Protein AF-A0A7W7AIL6-F1 (afdb_monomer_lite)

Foldseek 3Di:
DPPVVVVVVVVVCVVVVVVVVVVVVVVCVVCVVVVVVVVVVCVVVCVVPVVCVVVVVVVVCCVVVVPDDPDPCCVVVVVVVVVVVVVVVVVVVVVVVVVVQVVCVVVVNHPVNVVVVVVVVVVVVVVVCVVVVVVVVVVVVVVVVD

pLDDT: mean 80.85, std 10.28, range [48.84, 95.19]

Radius of gyration: 22.78 Å; chains: 1; bounding box: 48×45×65 Å

Sequence (146 aa):
MTDSRYDHARDTVSHVYHDARDKAAETLAASKDSVQDAAHRAAHEIEANPLLVLAGGLALGVVIGALLPRSAKEKELLGPLGTRLSETARQAFAAAKDAGYQELDSAGLTKSAAKDRGKDLFDGVIRALSSAGTAAVQSARKVDAA

Structure (mmCIF, N/CA/C/O backbone):
data_AF-A0A7W7AIL6-F1
#
_entry.id   AF-A0A7W7AIL6-F1
#
loop_
_atom_site.group_PDB
_atom_site.id
_atom_site.type_symbol
_atom_site.label_atom_id
_atom_site.label_alt_id
_atom_site.label_comp_id
_atom_site.label_asym_id
_atom_site.label_entity_id
_atom_site.label_seq_id
_atom_site.pdbx_PDB_ins_code
_atom_site.Cartn_x
_atom_site.Cartn_y
_atom_site.Cartn_z
_atom_site.occupancy
_atom_site.B_iso_or_equiv
_atom_site.auth_seq_id
_atom_site.auth_comp_id
_atom_site.auth_asym_id
_atom_site.auth_atom_id
_atom_site.pdbx_PDB_model_num
ATOM 1 N N . MET A 1 1 ? -19.854 12.499 42.464 1.00 52.50 1 MET A N 1
ATOM 2 C CA . MET A 1 1 ? -19.813 11.017 42.495 1.00 52.50 1 MET A CA 1
ATOM 3 C C . MET A 1 1 ? -19.515 10.505 41.082 1.00 52.50 1 MET A C 1
ATOM 5 O O . MET A 1 1 ? -20.330 9.824 40.478 1.00 52.50 1 MET A O 1
ATOM 9 N N . THR A 1 2 ? -18.367 10.910 40.530 1.00 55.59 2 THR A N 1
ATOM 10 C CA . THR A 1 2 ? -18.002 10.753 39.102 1.00 55.59 2 THR A CA 1
ATOM 11 C C . THR A 1 2 ? -16.554 10.286 38.893 1.00 55.59 2 THR A C 1
ATOM 13 O O . THR A 1 2 ? -16.251 9.789 37.815 1.00 55.59 2 THR A O 1
ATOM 16 N N . ASP A 1 3 ? -15.700 10.343 39.921 1.00 59.84 3 ASP A N 1
ATOM 17 C CA . ASP A 1 3 ? -14.286 9.924 39.877 1.00 59.84 3 ASP A CA 1
ATOM 18 C C . ASP A 1 3 ? -14.088 8.424 39.604 1.00 59.84 3 ASP A C 1
ATOM 20 O O . ASP A 1 3 ? -13.382 8.031 38.681 1.00 59.84 3 ASP A O 1
ATOM 24 N N . SER A 1 4 ? -14.802 7.561 40.328 1.00 62.66 4 SER A N 1
ATOM 25 C CA . SER A 1 4 ? -14.524 6.114 40.341 1.00 62.66 4 SER A CA 1
ATOM 26 C C . SER A 1 4 ? -14.780 5.389 39.004 1.00 62.66 4 SER A C 1
ATOM 28 O O . SER A 1 4 ? -14.249 4.305 38.770 1.00 62.66 4 SER A O 1
ATOM 30 N N . ARG A 1 5 ? -15.562 5.977 38.085 1.00 60.81 5 ARG A N 1
ATOM 31 C CA . ARG A 1 5 ? -15.826 5.375 36.761 1.00 60.81 5 ARG A CA 1
ATOM 32 C C . ARG A 1 5 ? -14.738 5.674 35.725 1.00 60.81 5 ARG A C 1
ATOM 34 O O . ARG A 1 5 ? -14.621 4.924 34.760 1.00 60.81 5 ARG A O 1
ATOM 41 N N . TYR A 1 6 ? -13.961 6.741 35.911 1.00 61.28 6 TYR A N 1
ATOM 42 C CA . TYR A 1 6 ? -12.861 7.098 35.012 1.00 61.28 6 TYR A CA 1
ATOM 43 C C . TYR A 1 6 ? -11.586 6.306 35.316 1.00 61.28 6 TYR A C 1
ATOM 45 O O . TYR A 1 6 ? -10.883 5.920 34.379 1.00 61.28 6 TYR A O 1
ATOM 53 N N . ASP A 1 7 ? -11.339 6.001 36.590 1.00 68.44 7 ASP A N 1
ATOM 54 C CA . ASP A 1 7 ? -10.171 5.219 37.007 1.00 68.44 7 ASP A CA 1
ATOM 55 C C . ASP A 1 7 ? -10.257 3.766 36.520 1.00 68.44 7 ASP A C 1
ATOM 57 O O . ASP A 1 7 ? -9.346 3.283 35.849 1.00 68.44 7 ASP A O 1
ATOM 61 N N . HIS A 1 8 ? -11.413 3.112 36.676 1.00 67.94 8 HIS A N 1
ATOM 62 C CA . HIS A 1 8 ? -11.601 1.738 36.189 1.00 67.94 8 HIS A CA 1
ATOM 63 C C . HIS A 1 8 ? -11.491 1.589 34.662 1.00 67.94 8 HIS A C 1
ATOM 65 O O . HIS A 1 8 ? -11.058 0.544 34.164 1.00 67.94 8 HIS A O 1
ATOM 71 N N . ALA A 1 9 ? -11.871 2.620 33.902 1.00 70.19 9 ALA A N 1
ATOM 72 C CA . ALA A 1 9 ? -11.754 2.606 32.446 1.00 70.19 9 ALA A CA 1
ATOM 73 C C . ALA A 1 9 ? -10.289 2.691 31.994 1.00 70.19 9 ALA A C 1
ATOM 75 O O . ALA A 1 9 ? -9.901 2.026 31.033 1.00 70.19 9 ALA A O 1
ATOM 76 N N . ARG A 1 10 ? -9.468 3.482 32.692 1.00 72.62 10 ARG A N 1
ATOM 77 C CA . ARG A 1 10 ? -8.036 3.601 32.399 1.00 72.62 10 ARG A CA 1
ATOM 78 C C . ARG A 1 10 ? -7.263 2.356 32.799 1.00 72.62 10 ARG A C 1
ATOM 80 O O . ARG A 1 10 ? -6.441 1.910 32.004 1.00 72.62 10 ARG A O 1
ATOM 87 N N . ASP A 1 11 ? -7.580 1.760 33.945 1.00 74.88 11 ASP A N 1
ATOM 88 C CA . ASP A 1 11 ? -6.935 0.517 34.374 1.00 74.88 11 ASP A CA 1
ATOM 89 C C . ASP A 1 11 ? -7.235 -0.632 33.410 1.00 74.88 11 ASP A C 1
ATOM 91 O O . ASP A 1 11 ? -6.320 -1.318 32.961 1.00 74.88 11 ASP A O 1
ATOM 95 N N . THR A 1 12 ? -8.490 -0.786 32.978 1.00 76.44 12 THR A N 1
ATOM 96 C CA . THR A 1 12 ? -8.858 -1.849 32.026 1.00 76.44 12 THR A CA 1
ATOM 97 C C . THR A 1 12 ? -8.146 -1.677 30.680 1.00 76.44 12 THR A C 1
ATOM 99 O O . THR A 1 12 ? -7.617 -2.638 30.127 1.00 76.44 12 THR A O 1
ATOM 102 N N . VAL A 1 13 ? -8.085 -0.447 30.155 1.00 76.38 13 VAL A N 1
ATOM 103 C CA . VAL A 1 13 ? -7.368 -0.154 28.902 1.00 76.38 13 VAL A CA 1
ATOM 104 C C . VAL A 1 13 ? -5.867 -0.388 29.060 1.00 76.38 13 VAL A C 1
ATOM 106 O O . VAL A 1 13 ? -5.249 -0.946 28.159 1.00 76.38 13 VAL A O 1
ATOM 109 N N . SER A 1 14 ? -5.288 -0.008 30.198 1.00 76.81 14 SER A N 1
ATOM 110 C CA . SER A 1 14 ? -3.865 -0.201 30.474 1.00 76.81 14 SER A CA 1
ATOM 111 C C . SER A 1 14 ? -3.498 -1.682 30.541 1.00 76.81 14 SER A C 1
ATOM 113 O O . SER A 1 14 ? -2.506 -2.082 29.938 1.00 76.81 14 SER A O 1
ATOM 115 N N . HIS A 1 15 ? -4.314 -2.509 31.199 1.00 76.12 15 HIS A N 1
ATOM 116 C CA . HIS A 1 15 ? -4.072 -3.947 31.312 1.00 76.12 15 HIS A CA 1
ATOM 117 C C . HIS A 1 15 ? -4.174 -4.667 29.963 1.00 76.12 15 HIS A C 1
ATOM 119 O O . HIS A 1 15 ? -3.254 -5.385 29.585 1.00 76.12 15 HIS A O 1
ATOM 125 N N . VAL A 1 16 ? -5.231 -4.414 29.180 1.00 78.31 16 VAL A N 1
ATOM 126 C CA . VAL A 1 16 ? -5.372 -5.030 27.846 1.00 78.31 16 VAL A CA 1
ATOM 127 C C . VAL A 1 16 ? -4.274 -4.561 26.886 1.00 78.31 16 VAL A C 1
ATOM 129 O O . VAL A 1 16 ? -3.803 -5.337 26.056 1.00 78.31 16 VAL A O 1
ATOM 132 N N . TYR A 1 17 ? -3.842 -3.303 26.995 1.00 76.75 17 TYR A N 1
ATOM 133 C CA . TYR A 1 17 ? -2.772 -2.767 26.159 1.00 76.75 17 TYR A CA 1
ATOM 134 C C . TYR A 1 17 ? -1.400 -3.345 26.521 1.00 76.75 17 TYR A C 1
ATOM 136 O O . TYR A 1 17 ? -0.632 -3.669 25.617 1.00 76.75 17 TYR A O 1
ATOM 144 N N . HIS A 1 18 ? -1.095 -3.500 2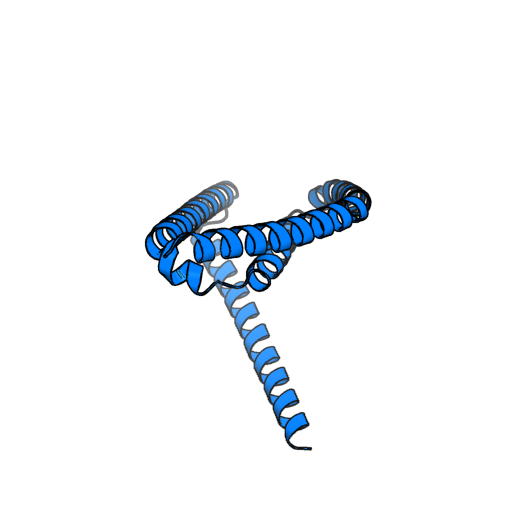7.813 1.00 82.12 18 HIS A N 1
ATOM 145 C CA . HIS A 1 18 ? 0.147 -4.130 28.261 1.00 82.12 18 HIS A CA 1
ATOM 146 C C . HIS A 1 18 ? 0.202 -5.604 27.857 1.00 82.12 18 HIS A C 1
ATOM 148 O O . HIS A 1 18 ? 1.157 -5.989 27.193 1.00 82.12 18 HIS A O 1
ATOM 154 N N . ASP A 1 19 ? -0.857 -6.382 28.097 1.00 84.75 19 ASP A N 1
ATOM 155 C CA . ASP A 1 19 ? -0.903 -7.798 27.705 1.00 84.75 19 ASP A CA 1
ATOM 156 C C . ASP A 1 19 ? -0.769 -7.982 26.183 1.00 84.75 19 ASP A C 1
ATOM 158 O O . ASP A 1 19 ? -0.057 -8.868 25.703 1.00 84.75 19 ASP A O 1
ATOM 162 N N . ALA A 1 20 ? -1.423 -7.122 25.393 1.00 79.75 20 ALA A N 1
ATOM 163 C CA . ALA A 1 20 ? -1.297 -7.142 23.939 1.00 79.75 20 ALA A CA 1
ATOM 164 C C . ALA A 1 20 ? 0.117 -6.763 23.478 1.00 79.75 20 ALA A C 1
ATOM 166 O O . ALA A 1 20 ? 0.639 -7.367 22.539 1.00 79.75 20 ALA A O 1
ATOM 167 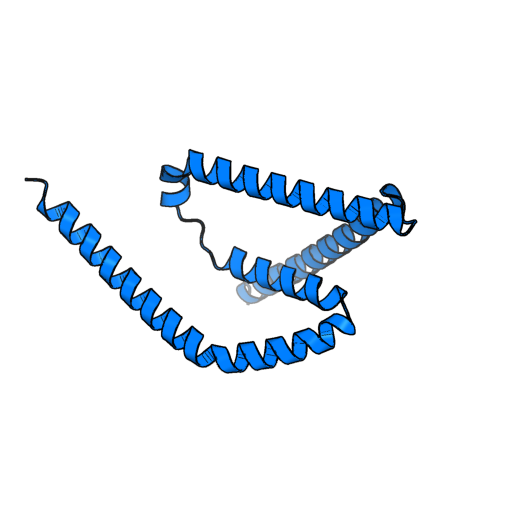N N . ARG A 1 21 ? 0.744 -5.777 24.127 1.00 85.50 21 ARG A N 1
ATOM 168 C CA . ARG A 1 21 ? 2.102 -5.331 23.805 1.00 85.50 21 ARG A CA 1
ATOM 169 C C . ARG A 1 21 ? 3.137 -6.385 24.169 1.00 85.50 21 ARG A C 1
ATOM 171 O O . ARG A 1 21 ? 4.030 -6.624 23.365 1.00 85.50 21 ARG A O 1
ATOM 178 N N . ASP A 1 22 ? 3.009 -7.015 25.327 1.00 86.75 22 ASP A N 1
ATOM 179 C CA . ASP A 1 22 ? 3.949 -8.026 25.803 1.00 86.75 22 ASP A CA 1
ATOM 180 C C . ASP A 1 22 ? 3.873 -9.276 24.923 1.00 86.75 22 ASP A C 1
ATOM 182 O O . ASP A 1 22 ? 4.897 -9.751 24.434 1.00 86.75 22 ASP A O 1
ATOM 186 N N . LYS A 1 23 ? 2.658 -9.713 24.568 1.00 83.56 23 LYS A N 1
ATOM 187 C CA . LYS A 1 23 ? 2.450 -10.814 23.618 1.00 83.56 23 LYS A CA 1
ATOM 188 C C . LYS A 1 23 ? 2.943 -10.476 22.208 1.00 83.56 23 LYS A C 1
ATOM 190 O O . LYS A 1 23 ? 3.508 -11.328 21.517 1.00 83.56 23 LYS A O 1
ATOM 195 N N . ALA A 1 24 ? 2.760 -9.231 21.769 1.00 84.25 24 ALA A N 1
ATOM 196 C CA . ALA A 1 24 ? 3.310 -8.759 20.503 1.00 84.25 24 ALA A CA 1
ATOM 197 C C . ALA A 1 24 ? 4.842 -8.727 20.535 1.00 84.25 24 ALA A C 1
ATOM 199 O O . ALA A 1 24 ? 5.459 -9.164 19.571 1.00 84.25 24 ALA A O 1
ATOM 200 N N . ALA A 1 25 ? 5.454 -8.261 21.627 1.00 84.50 25 ALA A N 1
ATOM 201 C CA . ALA A 1 25 ? 6.902 -8.187 21.801 1.00 84.50 25 ALA A CA 1
ATOM 202 C C . ALA A 1 25 ? 7.546 -9.578 21.852 1.00 84.50 25 ALA A C 1
ATOM 204 O O . ALA A 1 25 ? 8.579 -9.787 21.223 1.00 84.50 25 ALA A O 1
ATOM 205 N N . GLU A 1 26 ? 6.910 -10.535 22.527 1.00 85.25 26 GLU A N 1
ATOM 206 C CA . GLU A 1 26 ? 7.327 -11.938 22.559 1.00 85.25 26 GLU A CA 1
ATOM 207 C C . GLU A 1 26 ? 7.268 -12.571 21.161 1.00 85.25 26 GLU A C 1
ATOM 209 O O . GLU A 1 26 ? 8.245 -13.156 20.692 1.00 85.25 26 GLU A O 1
ATOM 214 N N . THR A 1 27 ? 6.159 -12.371 20.440 1.00 83.94 27 THR A N 1
ATOM 215 C CA . THR A 1 27 ? 5.993 -12.883 19.069 1.00 83.94 27 THR A CA 1
ATOM 216 C C . THR A 1 27 ? 6.978 -12.222 18.101 1.00 83.94 27 THR A C 1
ATOM 218 O O . THR A 1 27 ? 7.544 -12.887 17.232 1.00 83.94 27 THR A O 1
ATOM 221 N N . LEU A 1 28 ? 7.228 -10.919 18.262 1.00 84.62 28 LEU A N 1
ATOM 222 C CA . LEU A 1 28 ? 8.233 -10.175 17.502 1.00 84.62 28 LEU A CA 1
ATOM 223 C C . LEU A 1 28 ? 9.641 -10.684 17.785 1.00 84.62 28 LEU A C 1
ATOM 225 O O . LEU A 1 28 ? 10.405 -10.848 16.842 1.00 84.62 28 LEU A O 1
ATOM 229 N N . ALA A 1 29 ? 9.983 -10.947 19.047 1.00 83.88 29 ALA A N 1
ATOM 230 C CA . ALA A 1 29 ? 11.286 -11.479 19.427 1.00 83.88 29 ALA A CA 1
ATOM 231 C C . ALA A 1 29 ? 11.509 -12.874 18.829 1.00 83.88 29 ALA A C 1
ATOM 233 O O . ALA A 1 29 ? 12.545 -13.100 18.212 1.00 83.88 29 ALA A O 1
ATOM 234 N N . ALA A 1 30 ? 10.510 -13.759 18.912 1.00 82.25 30 ALA A N 1
ATOM 235 C CA . ALA A 1 30 ? 10.553 -15.086 18.296 1.00 82.25 30 ALA A CA 1
ATOM 236 C C . ALA A 1 30 ? 10.620 -15.032 16.757 1.00 82.25 30 ALA A C 1
ATOM 238 O O . ALA A 1 30 ? 11.222 -15.894 16.124 1.00 82.25 30 ALA A O 1
ATOM 239 N N . SER A 1 31 ? 10.031 -14.000 16.146 1.00 85.88 31 SER A N 1
ATOM 240 C CA . SER A 1 31 ? 10.041 -13.814 14.691 1.00 85.88 31 SER A CA 1
ATOM 241 C C . SER A 1 31 ? 11.270 -13.059 14.187 1.00 85.88 31 SER A C 1
ATOM 243 O O . SER A 1 31 ? 11.526 -13.067 12.987 1.00 85.88 31 SER A O 1
ATOM 245 N N . LYS A 1 32 ? 12.032 -12.392 15.061 1.00 88.12 32 LYS A N 1
ATOM 246 C CA . LYS A 1 32 ? 13.104 -11.468 14.669 1.00 88.12 32 LYS A CA 1
ATOM 247 C C . LYS A 1 32 ? 14.207 -12.160 13.875 1.00 88.12 32 LYS A C 1
ATOM 249 O O . LYS A 1 32 ? 14.636 -11.611 12.865 1.00 88.12 32 LYS A O 1
ATOM 254 N N . ASP A 1 33 ? 14.599 -13.361 14.287 1.00 87.69 33 ASP A N 1
ATOM 255 C CA . ASP A 1 33 ? 15.618 -14.154 13.589 1.00 87.69 33 ASP A CA 1
ATOM 256 C C . ASP A 1 33 ? 15.117 -14.592 12.207 1.00 87.69 33 ASP A C 1
ATOM 258 O O . ASP A 1 33 ? 15.809 -14.438 11.205 1.00 87.69 33 ASP A O 1
ATOM 262 N N . SER A 1 34 ? 13.853 -15.021 12.117 1.00 84.81 34 SER A N 1
ATOM 263 C CA . SER A 1 34 ? 13.221 -15.371 10.836 1.00 84.81 34 SER A CA 1
ATOM 264 C C . SER A 1 34 ? 13.062 -14.161 9.912 1.00 84.81 34 SER A C 1
ATOM 266 O O . SER A 1 34 ? 13.224 -14.273 8.700 1.00 84.81 34 SER A O 1
ATOM 268 N N . VAL A 1 35 ? 12.763 -12.989 10.476 1.00 87.50 35 VAL A N 1
ATOM 269 C CA . VAL A 1 35 ? 12.671 -11.723 9.741 1.00 87.50 35 VAL A CA 1
ATOM 270 C C . VAL A 1 35 ? 14.050 -11.264 9.280 1.00 87.50 35 VAL A C 1
ATOM 272 O O . VAL A 1 35 ? 14.153 -10.761 8.167 1.00 87.50 35 VAL A O 1
ATOM 275 N N . GLN A 1 36 ? 15.108 -11.450 10.075 1.00 88.62 36 GLN A N 1
ATOM 276 C CA . GLN A 1 36 ? 16.477 -11.146 9.653 1.00 88.62 36 GLN A CA 1
ATOM 277 C C . GLN A 1 36 ? 16.920 -12.048 8.505 1.00 88.62 36 GLN A C 1
ATOM 279 O O . GLN A 1 36 ? 17.386 -11.538 7.489 1.00 88.62 36 GLN A O 1
ATOM 284 N N . ASP A 1 37 ? 16.703 -13.357 8.609 1.00 88.56 37 ASP A N 1
ATOM 285 C CA . ASP A 1 37 ? 17.022 -14.294 7.531 1.00 88.56 37 ASP A CA 1
ATOM 286 C C . ASP A 1 37 ? 16.228 -13.989 6.257 1.00 88.56 37 ASP A C 1
ATOM 288 O O . ASP A 1 37 ? 16.785 -13.962 5.156 1.00 88.56 37 ASP A O 1
ATOM 292 N N . ALA A 1 38 ? 14.930 -13.706 6.394 1.00 84.94 38 ALA A N 1
ATOM 293 C CA . ALA A 1 38 ? 14.091 -13.295 5.276 1.00 84.94 38 ALA A CA 1
ATOM 294 C C . ALA A 1 38 ? 14.547 -11.956 4.686 1.00 84.94 38 ALA A C 1
ATOM 296 O O . ALA A 1 38 ? 14.547 -11.813 3.470 1.00 84.94 38 ALA A O 1
ATOM 297 N N . ALA A 1 39 ? 14.977 -10.998 5.508 1.00 86.62 39 ALA A N 1
ATOM 298 C CA . ALA A 1 39 ? 15.493 -9.713 5.049 1.00 86.62 39 ALA A CA 1
ATOM 299 C C . ALA A 1 39 ? 16.828 -9.863 4.311 1.00 86.62 39 ALA A C 1
ATOM 301 O O . ALA A 1 39 ? 17.022 -9.218 3.285 1.00 86.62 39 ALA A O 1
ATOM 302 N N . HIS A 1 40 ? 17.724 -10.736 4.779 1.00 88.50 40 HIS A N 1
ATOM 303 C CA . HIS A 1 40 ? 18.982 -11.033 4.093 1.00 88.50 40 HIS A CA 1
ATOM 304 C C . HIS A 1 40 ? 18.747 -11.705 2.738 1.00 88.50 40 HIS A C 1
ATOM 306 O O . HIS A 1 40 ? 19.367 -11.324 1.746 1.00 88.50 40 HIS A O 1
ATOM 312 N N . ARG A 1 41 ? 17.816 -12.663 2.671 1.00 84.81 41 ARG A N 1
ATOM 313 C CA . ARG A 1 41 ? 17.425 -13.309 1.409 1.00 84.81 41 ARG A CA 1
ATOM 314 C C . ARG A 1 41 ? 16.716 -12.339 0.477 1.00 84.81 41 ARG A C 1
ATOM 316 O O . ARG A 1 41 ? 17.059 -12.269 -0.695 1.00 84.81 41 ARG A O 1
ATOM 323 N N . ALA A 1 42 ? 15.792 -11.544 1.011 1.00 82.69 42 ALA A N 1
ATOM 324 C CA . ALA A 1 42 ? 15.118 -10.501 0.262 1.00 82.69 42 ALA A CA 1
ATOM 325 C C . ALA A 1 42 ? 16.139 -9.517 -0.307 1.00 82.69 42 ALA A C 1
ATOM 327 O O . ALA A 1 42 ? 16.109 -9.286 -1.498 1.00 82.69 42 ALA A O 1
ATOM 328 N N . ALA A 1 43 ? 17.101 -9.010 0.467 1.00 83.25 43 ALA A N 1
ATOM 329 C CA . ALA A 1 43 ? 18.121 -8.097 -0.055 1.00 83.25 43 ALA A CA 1
ATOM 330 C C . ALA A 1 43 ? 18.827 -8.652 -1.307 1.00 83.25 43 ALA A C 1
ATOM 332 O O . ALA A 1 43 ? 19.022 -7.917 -2.270 1.00 83.25 43 ALA A O 1
ATOM 333 N N . HIS A 1 44 ? 19.118 -9.955 -1.330 1.00 80.44 44 HIS A N 1
ATOM 334 C CA . HIS A 1 44 ? 19.724 -10.617 -2.484 1.00 80.44 44 HIS A CA 1
ATOM 335 C C . HIS A 1 44 ? 18.740 -10.845 -3.648 1.00 80.44 44 HIS A C 1
ATOM 337 O O . HIS A 1 44 ? 19.098 -10.697 -4.813 1.00 80.44 44 HIS A O 1
ATOM 343 N N . GLU A 1 45 ? 17.479 -11.172 -3.358 1.00 75.75 45 GLU A N 1
ATOM 344 C CA . GLU A 1 45 ? 16.445 -11.392 -4.379 1.00 75.75 45 GLU A CA 1
ATOM 345 C C . GLU A 1 45 ? 15.856 -10.097 -4.957 1.00 75.75 45 GLU A C 1
ATOM 347 O O . GLU A 1 45 ? 15.396 -10.082 -6.097 1.00 75.75 45 GLU A O 1
ATOM 352 N N . ILE A 1 46 ? 15.892 -8.996 -4.210 1.00 80.50 46 ILE A N 1
ATOM 353 C CA . ILE A 1 46 ? 15.434 -7.673 -4.647 1.00 80.50 46 ILE A CA 1
ATOM 354 C C . ILE A 1 46 ? 16.300 -7.164 -5.799 1.00 80.50 46 ILE A C 1
ATOM 356 O O . ILE A 1 46 ? 15.769 -6.591 -6.750 1.00 80.50 46 ILE A O 1
ATOM 360 N N . GLU A 1 47 ? 17.610 -7.417 -5.739 1.00 79.31 47 GLU A N 1
ATOM 361 C CA . GLU A 1 47 ? 18.538 -7.118 -6.834 1.00 79.31 47 GLU A CA 1
ATOM 362 C C . GLU A 1 47 ? 18.207 -7.933 -8.093 1.00 79.31 47 GLU A C 1
ATOM 364 O O . GLU A 1 47 ? 18.331 -7.430 -9.209 1.00 79.31 47 GLU A O 1
ATOM 369 N N . ALA A 1 48 ? 17.731 -9.170 -7.924 1.00 84.19 48 ALA A N 1
ATOM 370 C CA . ALA A 1 48 ? 17.374 -10.055 -9.028 1.00 84.19 48 ALA A CA 1
ATOM 371 C C . ALA A 1 48 ? 15.980 -9.766 -9.618 1.00 84.19 48 ALA A C 1
ATOM 373 O O . ALA A 1 48 ? 15.766 -9.960 -10.816 1.00 84.19 48 ALA A O 1
ATOM 374 N N . ASN A 1 49 ? 15.018 -9.325 -8.799 1.00 83.75 49 ASN A N 1
ATOM 375 C CA . ASN A 1 49 ? 13.648 -9.063 -9.230 1.00 83.75 49 ASN A CA 1
ATOM 376 C C . ASN A 1 49 ? 13.002 -7.890 -8.461 1.00 83.75 49 ASN A C 1
ATOM 378 O O . ASN A 1 49 ? 12.287 -8.101 -7.476 1.00 83.75 49 ASN A O 1
ATOM 382 N N . PRO A 1 50 ? 13.148 -6.643 -8.943 1.00 79.06 50 PRO A N 1
ATOM 383 C CA . PRO A 1 50 ? 12.573 -5.471 -8.280 1.00 79.06 50 PRO A CA 1
ATOM 384 C C . PRO A 1 50 ? 11.034 -5.482 -8.242 1.00 79.06 50 PRO A C 1
ATOM 386 O O . PRO A 1 50 ? 10.429 -4.853 -7.371 1.00 79.06 50 PRO A O 1
ATOM 389 N N . LEU A 1 51 ? 10.371 -6.232 -9.134 1.00 86.94 51 LEU A N 1
ATOM 390 C CA . LEU A 1 51 ? 8.911 -6.383 -9.107 1.00 86.94 51 LEU A CA 1
ATOM 391 C C . LEU A 1 51 ? 8.437 -7.177 -7.882 1.00 86.94 51 LEU A C 1
ATOM 393 O O . LEU A 1 51 ? 7.309 -6.979 -7.427 1.00 86.94 51 LEU A O 1
ATOM 397 N N . LEU A 1 52 ? 9.297 -8.029 -7.315 1.00 85.06 52 LEU A N 1
ATOM 398 C CA . LEU A 1 52 ? 8.986 -8.811 -6.122 1.00 85.06 52 LEU A CA 1
ATOM 399 C C . LEU A 1 52 ? 8.790 -7.913 -4.892 1.00 85.06 52 LEU A C 1
ATOM 401 O O . LEU A 1 52 ? 7.878 -8.162 -4.106 1.00 85.06 52 LEU A O 1
ATOM 405 N N . VAL A 1 53 ? 9.562 -6.825 -4.762 1.00 87.88 53 VAL A N 1
ATOM 406 C CA . VAL A 1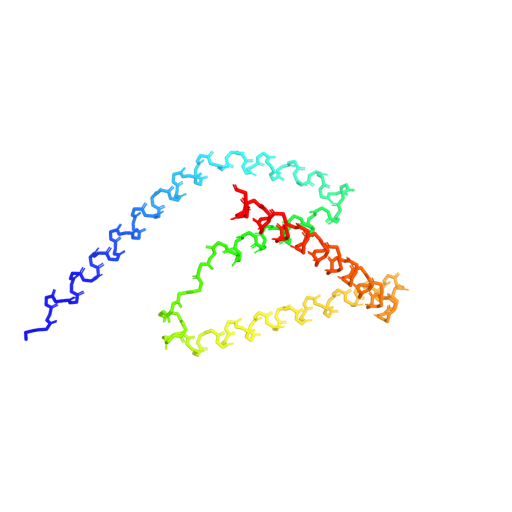 53 ? 9.373 -5.827 -3.688 1.00 87.88 53 VAL A CA 1
ATOM 407 C C . VAL A 1 53 ? 8.010 -5.173 -3.787 1.00 87.88 53 VAL A C 1
ATOM 409 O O . VAL A 1 53 ? 7.308 -5.056 -2.786 1.00 87.88 53 VAL A O 1
ATOM 412 N N . LEU A 1 54 ? 7.629 -4.744 -4.991 1.00 87.00 54 LEU A N 1
ATOM 413 C CA . LEU A 1 54 ? 6.344 -4.087 -5.214 1.00 87.00 54 LEU A CA 1
ATOM 414 C C . LEU A 1 54 ? 5.185 -5.031 -4.893 1.00 87.00 54 LEU A C 1
ATOM 416 O O . LEU A 1 54 ? 4.278 -4.657 -4.149 1.00 87.00 54 LEU A O 1
ATOM 420 N N . ALA A 1 55 ? 5.230 -6.261 -5.408 1.00 87.88 55 ALA A N 1
ATOM 421 C CA . ALA A 1 55 ? 4.210 -7.267 -5.137 1.00 87.88 55 ALA A CA 1
ATOM 422 C C . ALA A 1 55 ? 4.145 -7.628 -3.643 1.00 87.88 55 ALA A C 1
ATOM 424 O O . ALA A 1 55 ? 3.058 -7.657 -3.065 1.00 87.88 55 ALA A O 1
ATOM 425 N N . GLY A 1 56 ? 5.299 -7.839 -3.003 1.00 89.75 56 GLY A N 1
ATOM 426 C CA . GLY A 1 56 ? 5.401 -8.155 -1.579 1.00 89.75 56 GLY A CA 1
ATOM 427 C C . GLY A 1 56 ? 4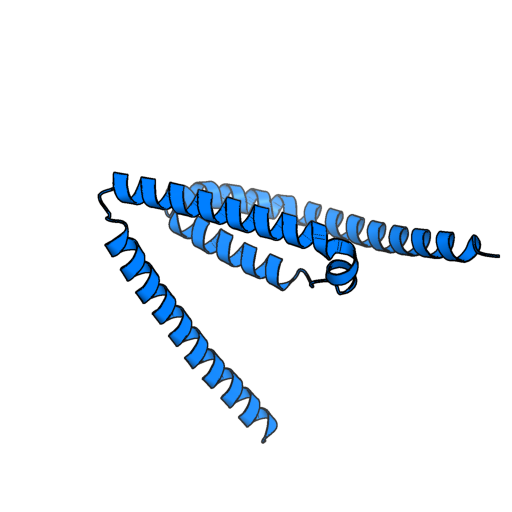.899 -7.020 -0.688 1.00 89.75 56 GLY A C 1
ATOM 428 O O . GLY A 1 56 ? 4.116 -7.258 0.230 1.00 89.75 56 GLY A O 1
ATOM 429 N N . GLY A 1 57 ? 5.269 -5.777 -1.000 1.00 88.44 57 GLY A N 1
ATOM 430 C CA . GLY A 1 57 ? 4.813 -4.586 -0.285 1.00 88.44 57 GLY A CA 1
ATOM 431 C C . GLY A 1 57 ? 3.306 -4.363 -0.410 1.00 88.44 57 GLY A C 1
ATOM 432 O O . GLY A 1 57 ? 2.645 -4.072 0.586 1.00 88.44 57 GLY A O 1
ATOM 433 N N . LEU A 1 58 ? 2.737 -4.560 -1.604 1.00 89.94 58 LEU A N 1
ATOM 434 C CA . LEU A 1 58 ? 1.290 -4.474 -1.818 1.00 89.94 58 LEU A CA 1
ATOM 435 C C . LEU A 1 58 ? 0.538 -5.577 -1.072 1.00 89.94 58 LEU A C 1
ATOM 437 O O . LEU A 1 58 ? -0.436 -5.283 -0.381 1.00 89.94 58 LEU A O 1
ATOM 441 N N . ALA A 1 59 ? 0.991 -6.827 -1.174 1.00 91.00 59 ALA A N 1
ATOM 442 C CA . ALA A 1 59 ? 0.367 -7.948 -0.480 1.00 91.00 59 ALA A CA 1
ATOM 443 C C . ALA A 1 59 ? 0.397 -7.747 1.042 1.00 91.00 59 ALA A C 1
ATOM 445 O O . ALA A 1 59 ? -0.635 -7.871 1.702 1.00 91.00 59 ALA A O 1
ATOM 446 N N . LEU A 1 60 ? 1.549 -7.350 1.591 1.00 91.06 60 LEU A N 1
ATOM 447 C CA . LEU A 1 60 ? 1.698 -7.051 3.012 1.00 91.06 60 LEU A CA 1
ATOM 448 C C . LEU A 1 60 ? 0.805 -5.879 3.442 1.00 91.06 60 LEU A C 1
ATOM 450 O O . LEU A 1 60 ? 0.122 -5.963 4.461 1.00 91.06 60 LEU A O 1
ATOM 454 N N . GLY A 1 61 ? 0.762 -4.809 2.644 1.00 85.06 61 GLY A N 1
ATOM 455 C CA . GLY A 1 61 ? -0.093 -3.651 2.896 1.00 85.06 61 GLY A CA 1
ATOM 456 C C . GLY A 1 61 ? -1.581 -4.004 2.911 1.00 85.06 61 GLY A C 1
ATOM 457 O O . GLY A 1 61 ? -2.311 -3.528 3.779 1.00 85.06 61 GLY A O 1
ATOM 458 N N . VAL A 1 62 ? -2.031 -4.880 2.006 1.00 90.06 62 VAL A N 1
ATOM 459 C CA . VAL A 1 62 ? -3.412 -5.386 1.986 1.00 90.06 62 VAL A CA 1
ATOM 460 C C . VAL A 1 62 ? -3.707 -6.217 3.228 1.00 90.06 62 VAL A C 1
ATOM 462 O O . VAL A 1 62 ? -4.743 -6.001 3.849 1.00 90.06 62 VAL A O 1
ATOM 465 N N . VAL A 1 63 ? -2.812 -7.127 3.625 1.00 89.00 63 VAL A N 1
ATOM 466 C CA . VAL A 1 63 ? -2.998 -7.953 4.829 1.00 89.00 63 VAL A CA 1
ATOM 467 C C . VAL A 1 63 ? -3.108 -7.076 6.074 1.00 89.00 63 VAL A C 1
ATOM 469 O O . VAL A 1 63 ? -4.077 -7.191 6.820 1.00 89.00 63 VAL A O 1
ATOM 472 N N . ILE A 1 64 ? -2.167 -6.150 6.271 1.00 86.62 64 ILE A N 1
ATOM 473 C CA . ILE A 1 64 ? -2.184 -5.228 7.415 1.00 86.62 64 ILE A CA 1
ATOM 474 C C . ILE A 1 64 ? -3.444 -4.353 7.378 1.00 86.62 64 ILE A C 1
ATOM 476 O O . ILE A 1 64 ? -4.140 -4.224 8.382 1.00 86.62 64 ILE A O 1
ATOM 480 N N . GLY A 1 65 ? -3.776 -3.785 6.216 1.00 84.69 65 GLY A N 1
ATOM 481 C CA . GLY A 1 65 ? -4.944 -2.922 6.049 1.00 84.69 65 GLY A CA 1
ATOM 482 C C . GLY A 1 65 ? -6.283 -3.643 6.234 1.00 84.69 65 GLY A C 1
ATOM 483 O O . GLY A 1 65 ? -7.235 -3.027 6.705 1.00 84.69 65 GLY A O 1
ATOM 484 N N . ALA A 1 66 ? -6.363 -4.931 5.889 1.00 83.56 66 ALA A N 1
ATOM 485 C CA . ALA A 1 66 ? -7.550 -5.758 6.096 1.00 83.56 66 ALA A CA 1
ATOM 486 C C . ALA A 1 66 ? -7.690 -6.228 7.552 1.00 83.56 66 ALA A C 1
ATOM 488 O O . ALA A 1 66 ? -8.810 -6.377 8.037 1.00 83.56 66 ALA A O 1
ATOM 489 N N . LEU A 1 67 ? -6.566 -6.455 8.243 1.00 81.25 67 LEU A N 1
ATOM 490 C CA . LEU A 1 67 ? -6.547 -6.892 9.638 1.00 81.25 67 LEU A CA 1
ATOM 491 C C . LEU A 1 67 ? -6.751 -5.752 10.636 1.00 81.25 67 LEU A C 1
ATOM 493 O O . LEU A 1 67 ? -7.222 -6.033 11.733 1.00 81.25 67 LEU A O 1
ATOM 497 N N . LEU A 1 68 ? -6.429 -4.496 10.296 1.00 77.94 68 LEU A N 1
ATOM 498 C CA . LEU A 1 68 ? -6.768 -3.346 11.139 1.00 77.94 68 LEU A CA 1
ATOM 499 C C . LEU A 1 68 ? -8.278 -3.042 11.042 1.00 77.94 68 LEU A C 1
ATOM 501 O O . LEU A 1 68 ? -8.736 -2.499 10.030 1.00 77.94 68 LEU A O 1
ATOM 505 N N . PRO A 1 69 ? -9.079 -3.330 12.088 1.00 64.56 69 PRO A N 1
ATOM 506 C CA . PRO A 1 69 ? -10.496 -3.028 12.065 1.00 64.56 69 PRO A CA 1
ATOM 507 C C . PRO A 1 69 ? -10.684 -1.523 12.255 1.00 64.56 69 PRO A C 1
ATOM 509 O O . PRO A 1 69 ? -10.242 -0.957 13.253 1.00 64.56 69 PRO A O 1
ATOM 512 N N . ARG A 1 70 ? -11.383 -0.868 11.319 1.00 60.69 70 ARG A N 1
ATOM 513 C CA . ARG A 1 70 ? -11.811 0.527 11.500 1.00 60.69 70 ARG A CA 1
ATOM 514 C C . ARG A 1 70 ? -12.691 0.617 12.742 1.00 60.69 70 ARG A C 1
ATOM 516 O O . ARG A 1 70 ? -13.831 0.153 12.723 1.00 60.69 70 ARG A O 1
ATOM 523 N N . SER A 1 71 ? -12.181 1.222 13.809 1.00 59.09 71 SER A N 1
ATOM 524 C CA . SER A 1 71 ? -12.922 1.340 15.059 1.00 59.09 71 SER A CA 1
ATOM 525 C C . SER A 1 71 ? -14.051 2.374 14.910 1.00 59.09 71 SER A C 1
ATOM 527 O O . SER A 1 71 ? -13.880 3.453 14.341 1.00 59.09 71 SER A O 1
ATOM 529 N N . ALA A 1 72 ? -15.249 2.064 15.414 1.00 57.28 72 ALA A N 1
ATOM 530 C CA . ALA A 1 72 ? -16.387 2.991 15.377 1.00 57.28 72 ALA A CA 1
ATOM 531 C C . ALA A 1 72 ? -16.114 4.276 16.188 1.00 57.28 72 ALA A C 1
ATOM 533 O O . ALA A 1 72 ? -16.500 5.366 15.770 1.00 57.28 72 ALA A O 1
ATOM 534 N N . LYS A 1 73 ? -15.352 4.157 17.287 1.00 56.31 73 LYS A N 1
ATOM 535 C CA . LYS A 1 73 ? -14.862 5.282 18.105 1.00 56.31 73 LYS A CA 1
ATOM 536 C C . LYS A 1 73 ? -13.850 6.147 17.348 1.00 56.31 73 LYS A C 1
ATOM 538 O O . LYS A 1 73 ? -13.778 7.347 17.581 1.00 56.31 73 LYS A O 1
ATOM 543 N N . GLU A 1 74 ? -13.106 5.549 16.419 1.00 61.22 74 GLU A N 1
ATOM 544 C CA . GLU A 1 74 ? -12.201 6.236 15.493 1.00 61.22 74 GLU A CA 1
ATOM 545 C C . GLU A 1 74 ? -12.984 7.146 14.538 1.00 61.22 74 GLU A C 1
ATOM 547 O O . GLU A 1 74 ? -12.663 8.315 14.385 1.00 61.22 74 GLU A O 1
ATOM 552 N N . LYS A 1 75 ? -14.081 6.668 13.946 1.00 64.31 75 LYS A N 1
ATOM 553 C CA . LYS A 1 75 ? -14.916 7.513 13.073 1.00 64.31 75 LYS A CA 1
ATOM 554 C C . LYS A 1 75 ? -15.565 8.691 13.802 1.00 64.31 75 LYS A C 1
ATOM 556 O O . LYS A 1 75 ? -15.713 9.753 13.205 1.00 64.31 75 LYS A O 1
ATOM 561 N N . GLU A 1 76 ? -15.956 8.498 15.057 1.00 61.78 76 GLU A N 1
ATOM 562 C CA . GLU A 1 76 ? -16.689 9.497 15.842 1.00 61.78 76 GLU A CA 1
ATOM 563 C C . GLU A 1 76 ? -15.761 10.531 16.505 1.00 61.78 76 GLU A C 1
ATOM 565 O O . GLU A 1 76 ? -16.045 11.725 16.466 1.00 61.78 76 GLU A O 1
ATOM 570 N N . LEU A 1 77 ? -14.617 10.102 17.055 1.00 64.69 77 LEU A N 1
ATOM 571 C CA . LEU A 1 77 ? -13.663 10.981 17.754 1.00 64.69 77 LEU A CA 1
ATOM 572 C C . LEU A 1 77 ? -12.523 11.471 16.856 1.00 64.69 77 LEU A C 1
ATOM 574 O O . LEU A 1 77 ? -11.972 12.547 17.082 1.00 64.69 77 LEU A O 1
ATOM 578 N N . LEU A 1 78 ? -12.160 10.699 15.830 1.00 68.88 78 LEU A N 1
ATOM 579 C CA . LEU A 1 78 ? -11.063 11.015 14.920 1.00 68.88 78 LEU A CA 1
ATOM 580 C C . LEU A 1 78 ? -11.570 11.555 13.584 1.00 68.88 78 LEU A C 1
ATOM 582 O O . LEU A 1 78 ? -10.786 11.611 12.657 1.00 68.88 78 LEU A O 1
ATOM 586 N N . GLY A 1 79 ? -12.812 12.036 13.449 1.00 71.19 79 GLY A N 1
ATOM 587 C CA . GLY A 1 79 ? -13.284 12.692 12.213 1.00 71.19 79 GLY A CA 1
ATOM 588 C C . GLY A 1 79 ? -12.283 13.710 11.612 1.00 71.19 79 GLY A C 1
ATOM 589 O O . GLY A 1 79 ? -11.916 13.585 10.437 1.00 71.19 79 GLY A O 1
ATOM 590 N N . PRO A 1 80 ? -11.732 14.653 12.407 1.00 73.94 80 PRO A N 1
ATOM 591 C CA . PRO A 1 80 ? -10.704 15.590 11.940 1.00 73.94 80 PRO A CA 1
ATOM 592 C C . PRO A 1 80 ? -9.347 14.921 11.664 1.00 73.94 80 PRO A C 1
ATOM 594 O O . PRO A 1 80 ? -8.667 15.259 10.696 1.00 73.94 80 PRO A O 1
ATOM 597 N N . LEU A 1 81 ? -8.943 13.959 12.497 1.00 75.88 81 LEU A N 1
ATOM 598 C CA . LEU A 1 81 ? -7.649 13.275 12.382 1.00 75.88 81 LEU A CA 1
ATOM 599 C C . LEU A 1 81 ? -7.622 12.256 11.235 1.00 75.88 81 LEU A C 1
ATOM 601 O O . LEU A 1 81 ? -6.622 12.145 10.539 1.00 75.88 81 LEU A O 1
ATOM 605 N N . GLY A 1 82 ? -8.735 11.589 10.964 1.00 77.00 82 GLY A N 1
ATOM 606 C CA . GLY A 1 82 ? -8.964 10.715 9.824 1.00 77.00 82 GLY A CA 1
ATOM 607 C C . GLY A 1 82 ? -9.027 11.497 8.519 1.00 77.00 82 GLY A C 1
ATOM 608 O O . GLY A 1 82 ? -8.523 11.013 7.508 1.00 77.00 82 GLY A O 1
ATOM 609 N N . THR A 1 83 ? -9.560 12.724 8.539 1.00 80.88 83 THR A N 1
ATOM 610 C CA . THR A 1 83 ? -9.473 13.644 7.393 1.00 80.88 83 THR A CA 1
ATOM 611 C C . THR A 1 83 ? -8.019 13.992 7.100 1.00 80.88 83 THR A C 1
ATOM 613 O O . THR A 1 83 ? -7.563 13.760 5.984 1.00 80.88 83 THR A O 1
ATOM 616 N N . ARG A 1 84 ? -7.258 14.426 8.115 1.00 83.06 84 ARG A N 1
ATOM 617 C CA . ARG A 1 84 ? -5.824 14.728 7.968 1.00 83.06 84 ARG A CA 1
ATOM 618 C C . ARG A 1 84 ? -5.020 13.517 7.510 1.00 83.06 84 ARG A C 1
ATOM 620 O O . ARG A 1 84 ? -4.247 13.632 6.574 1.00 83.06 84 ARG A O 1
ATOM 627 N N . LEU A 1 85 ? -5.243 12.348 8.104 1.00 83.94 85 LEU A N 1
ATOM 628 C CA . LEU A 1 85 ? -4.571 11.111 7.709 1.00 83.94 85 LEU A CA 1
ATOM 629 C C . LEU A 1 85 ? -4.903 10.725 6.263 1.00 83.94 85 LEU A C 1
ATOM 631 O O . LEU A 1 85 ? -4.017 10.333 5.510 1.00 83.94 85 LEU A O 1
ATOM 635 N N . SER A 1 86 ? -6.167 10.868 5.856 1.00 84.50 86 SER A N 1
ATOM 636 C CA . SER A 1 86 ? -6.595 10.598 4.480 1.00 84.50 86 SER A CA 1
ATOM 637 C C . SER A 1 86 ? -5.993 11.597 3.495 1.00 84.50 86 SER A C 1
ATOM 639 O O . SER A 1 86 ? -5.608 11.213 2.394 1.00 84.50 86 SER A O 1
ATOM 641 N N . GLU A 1 87 ? -5.895 12.871 3.871 1.00 88.94 87 GLU A N 1
ATOM 642 C CA . GLU A 1 87 ? -5.209 13.895 3.085 1.00 88.94 87 GLU A CA 1
ATOM 643 C C . GLU A 1 87 ? -3.717 13.599 2.969 1.00 88.94 87 GLU A C 1
ATOM 645 O O . GLU A 1 87 ? -3.200 13.596 1.856 1.00 88.94 87 GLU A O 1
ATOM 650 N N . THR A 1 88 ? -3.041 13.260 4.068 1.00 91.12 88 THR A N 1
ATOM 651 C CA . THR A 1 88 ? -1.632 12.853 4.062 1.00 91.12 88 THR A CA 1
ATOM 652 C C . THR A 1 88 ? -1.418 11.624 3.183 1.00 91.12 88 THR A C 1
ATOM 654 O O . THR A 1 88 ? -0.514 11.621 2.353 1.00 91.12 88 THR A O 1
ATOM 657 N N . ALA A 1 89 ? -2.277 10.607 3.285 1.00 89.06 89 ALA A N 1
ATOM 658 C CA . ALA A 1 89 ? -2.202 9.420 2.438 1.00 89.06 89 ALA A CA 1
ATOM 659 C C . ALA A 1 89 ? -2.403 9.763 0.952 1.00 89.06 89 ALA A C 1
ATOM 661 O O . ALA A 1 89 ? -1.664 9.277 0.099 1.00 89.06 89 ALA A O 1
ATOM 662 N N . ARG A 1 90 ? -3.366 10.637 0.628 1.00 93.44 90 ARG A N 1
ATOM 663 C CA . ARG A 1 90 ? -3.594 11.117 -0.745 1.00 93.44 90 ARG A CA 1
ATOM 664 C C . ARG A 1 90 ? -2.413 11.919 -1.278 1.00 93.44 90 ARG A 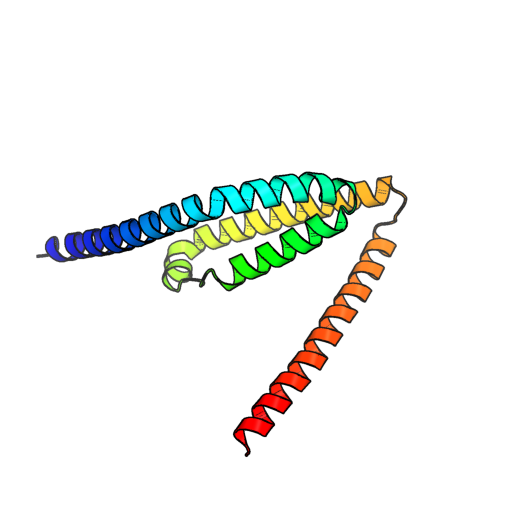C 1
ATOM 666 O O . ARG A 1 90 ? -2.044 11.728 -2.431 1.00 93.44 90 ARG A O 1
ATOM 673 N N . GLN A 1 91 ? -1.826 12.793 -0.464 1.00 95.19 91 GLN A N 1
ATOM 674 C CA . GLN A 1 91 ? -0.652 13.584 -0.834 1.00 95.19 91 GLN A CA 1
ATOM 675 C C . GLN A 1 91 ? 0.564 12.687 -1.066 1.00 95.19 91 GLN A C 1
ATOM 677 O O . GLN A 1 91 ? 1.217 12.808 -2.098 1.00 95.19 91 GLN A O 1
ATOM 682 N N . ALA A 1 92 ? 0.820 11.737 -0.165 1.00 93.56 92 ALA A N 1
ATOM 683 C CA . ALA A 1 92 ? 1.891 10.757 -0.318 1.00 93.56 92 ALA A CA 1
ATOM 684 C C . ALA A 1 92 ? 1.702 9.915 -1.587 1.00 93.56 92 ALA A C 1
ATOM 686 O O . ALA A 1 92 ? 2.639 9.739 -2.362 1.00 93.56 92 ALA A O 1
ATOM 687 N N . PHE A 1 93 ? 0.476 9.454 -1.850 1.00 92.81 93 PHE A N 1
ATOM 688 C CA . PHE A 1 93 ? 0.158 8.720 -3.072 1.00 92.81 93 PHE A CA 1
ATOM 689 C C . PHE A 1 93 ? 0.350 9.575 -4.331 1.00 92.81 93 PHE A C 1
ATOM 691 O O . PHE A 1 93 ? 0.908 9.101 -5.318 1.00 92.81 93 PHE A O 1
ATOM 698 N N . ALA A 1 94 ? -0.087 10.837 -4.309 1.00 94.31 94 ALA A N 1
ATOM 699 C CA . ALA A 1 94 ? 0.105 11.759 -5.423 1.00 94.31 94 ALA A CA 1
ATOM 700 C C . ALA A 1 94 ? 1.595 11.994 -5.707 1.00 94.31 94 ALA A C 1
ATOM 702 O O . ALA A 1 94 ? 2.006 11.873 -6.859 1.00 94.31 94 ALA A O 1
ATOM 703 N N . ALA A 1 95 ? 2.399 12.223 -4.664 1.00 94.94 95 ALA A N 1
ATOM 704 C CA . ALA A 1 95 ? 3.844 12.392 -4.774 1.00 94.94 95 ALA A CA 1
ATOM 705 C C . ALA A 1 95 ? 4.532 11.134 -5.327 1.00 94.94 95 ALA A C 1
ATOM 707 O O . ALA A 1 95 ? 5.315 11.230 -6.268 1.00 94.94 95 ALA A O 1
ATOM 708 N N . ALA A 1 96 ? 4.192 9.948 -4.811 1.00 90.38 96 ALA A N 1
ATOM 709 C CA . ALA A 1 96 ? 4.728 8.681 -5.309 1.00 90.38 96 ALA A CA 1
ATOM 710 C C . ALA A 1 96 ? 4.364 8.444 -6.783 1.00 90.38 96 ALA A C 1
ATOM 712 O O . ALA A 1 96 ? 5.208 8.056 -7.587 1.00 90.38 96 ALA A O 1
ATOM 713 N N . LYS A 1 97 ? 3.112 8.727 -7.157 1.00 90.06 97 LYS A N 1
ATOM 714 C CA . LYS A 1 97 ? 2.638 8.644 -8.541 1.00 90.06 97 LYS A CA 1
ATOM 715 C C . LYS A 1 97 ? 3.397 9.610 -9.454 1.00 90.06 97 LYS A C 1
ATOM 717 O O . LYS A 1 97 ? 3.728 9.246 -10.576 1.00 90.06 97 LYS A O 1
ATOM 722 N N . ASP A 1 98 ? 3.621 10.845 -9.014 1.00 91.00 98 ASP A N 1
ATOM 723 C CA . ASP A 1 98 ? 4.320 11.854 -9.812 1.00 91.00 98 ASP A CA 1
ATOM 724 C C . ASP A 1 98 ? 5.803 11.520 -9.983 1.00 91.00 98 ASP A C 1
ATOM 726 O O . ASP A 1 98 ? 6.292 11.595 -11.108 1.00 91.00 98 ASP A O 1
ATOM 730 N N . ALA A 1 99 ? 6.478 11.059 -8.927 1.00 90.81 99 ALA A N 1
ATOM 731 C CA . ALA A 1 99 ? 7.843 10.542 -9.016 1.00 90.81 99 ALA A CA 1
ATOM 732 C C . ALA A 1 99 ? 7.925 9.339 -9.971 1.00 90.81 99 ALA A C 1
ATOM 734 O O . ALA A 1 99 ? 8.758 9.317 -10.871 1.00 90.81 99 ALA A O 1
ATOM 735 N N . GLY A 1 100 ? 6.995 8.386 -9.852 1.00 88.00 100 GLY A N 1
ATOM 736 C CA . GLY A 1 100 ? 6.931 7.234 -10.751 1.00 88.00 100 GLY A CA 1
ATOM 737 C C . GLY A 1 100 ? 6.725 7.631 -12.214 1.00 88.00 100 GLY A C 1
ATOM 738 O O . GLY A 1 100 ? 7.376 7.081 -13.095 1.00 88.00 100 GLY A O 1
ATOM 739 N N . TYR A 1 101 ? 5.860 8.613 -12.495 1.00 87.12 101 TYR A N 1
ATOM 740 C CA . TYR A 1 101 ? 5.685 9.114 -13.860 1.00 87.12 101 TYR A CA 1
ATOM 741 C C . TYR A 1 101 ? 6.911 9.853 -14.394 1.00 87.12 101 TYR A C 1
ATOM 743 O O . TYR A 1 101 ? 7.171 9.738 -15.585 1.00 87.12 101 TYR A O 1
ATOM 751 N N . GLN A 1 102 ? 7.642 10.592 -13.556 1.00 89.00 102 GLN A N 1
ATOM 752 C CA . GLN A 1 102 ? 8.890 11.239 -13.971 1.00 89.00 102 GLN A CA 1
ATOM 753 C C . GLN A 1 102 ? 9.960 10.207 -14.340 1.00 89.00 102 GLN A C 1
ATOM 755 O O . GLN A 1 102 ? 10.613 10.368 -15.365 1.00 89.00 102 GLN A O 1
ATOM 760 N N . GLU A 1 103 ? 10.082 9.122 -13.571 1.00 86.50 103 GLU A N 1
ATOM 761 C CA . GLU A 1 103 ? 11.005 8.021 -13.892 1.00 86.50 103 GLU A CA 1
ATOM 762 C C . GLU A 1 103 ? 10.574 7.215 -15.127 1.00 86.50 103 GLU A C 1
ATOM 764 O O . GLU A 1 103 ? 11.393 6.744 -15.911 1.00 86.50 103 GLU A O 1
ATOM 769 N N . LEU A 1 104 ? 9.267 7.060 -15.351 1.00 85.19 104 LEU A N 1
ATOM 770 C CA . LEU A 1 104 ? 8.757 6.452 -16.583 1.00 85.19 104 LEU A CA 1
ATOM 771 C C . LEU A 1 104 ? 9.082 7.320 -17.806 1.00 85.19 104 LEU A C 1
ATOM 773 O O . LEU A 1 104 ? 9.510 6.793 -18.832 1.00 85.19 104 LEU A O 1
ATOM 777 N N . ASP A 1 105 ? 8.912 8.637 -17.689 1.00 83.62 105 ASP A N 1
ATOM 778 C CA . ASP A 1 105 ? 9.200 9.588 -18.765 1.00 83.62 105 ASP A CA 1
ATOM 779 C C . ASP A 1 105 ? 10.708 9.650 -19.065 1.00 83.62 105 ASP A C 1
ATOM 781 O O . ASP A 1 105 ? 11.104 9.624 -20.232 1.00 83.62 105 ASP A O 1
ATOM 785 N N . SER A 1 106 ? 11.559 9.614 -18.028 1.00 82.12 106 SER A N 1
ATOM 786 C CA . SER A 1 106 ? 13.023 9.539 -18.167 1.00 82.12 106 SER A CA 1
ATOM 787 C C . SER A 1 106 ? 13.485 8.230 -18.825 1.00 82.12 106 SER A C 1
ATOM 789 O O . SER A 1 106 ? 14.447 8.230 -19.593 1.00 82.12 106 SER A O 1
ATOM 791 N N . ALA A 1 107 ? 12.756 7.131 -18.610 1.00 82.62 107 ALA A N 1
ATOM 792 C CA . ALA A 1 107 ? 12.968 5.846 -19.274 1.00 82.62 107 ALA A CA 1
ATOM 793 C C . ALA A 1 107 ? 12.373 5.765 -20.700 1.00 82.62 107 ALA A C 1
ATOM 795 O O . ALA A 1 107 ? 12.426 4.707 -21.331 1.00 82.62 107 ALA A O 1
ATOM 796 N N . GLY A 1 108 ? 11.794 6.853 -21.227 1.00 78.81 108 GLY A N 1
ATOM 797 C CA . GLY A 1 108 ? 11.200 6.909 -22.569 1.00 78.81 108 GLY A CA 1
ATOM 798 C C . GLY A 1 108 ? 9.805 6.279 -22.677 1.00 78.81 108 GLY A C 1
ATOM 799 O O . GLY A 1 108 ? 9.284 6.091 -23.780 1.00 78.81 108 GLY A O 1
ATOM 800 N N . LEU A 1 109 ? 9.170 5.951 -21.549 1.00 79.94 109 LEU A N 1
ATOM 801 C CA . LEU A 1 109 ? 7.798 5.459 -21.488 1.00 79.94 109 LEU A CA 1
ATOM 802 C C . LEU A 1 109 ? 6.840 6.630 -21.268 1.00 79.94 109 LEU A C 1
ATOM 804 O O . LEU A 1 109 ? 6.678 7.134 -20.161 1.00 79.94 109 LEU A O 1
ATOM 808 N N . THR A 1 110 ? 6.128 7.021 -22.327 1.00 81.69 110 THR A N 1
ATOM 809 C CA . THR A 1 110 ? 5.138 8.102 -22.231 1.00 81.69 110 THR A CA 1
ATOM 810 C C . THR A 1 110 ? 4.064 7.788 -21.184 1.00 81.69 110 THR A C 1
ATOM 812 O O . THR A 1 110 ? 3.536 6.670 -21.117 1.00 81.69 110 THR A O 1
ATOM 815 N N . LYS A 1 111 ? 3.669 8.810 -20.421 1.00 80.50 111 LYS A N 1
ATOM 816 C CA . LYS A 1 111 ? 2.622 8.742 -19.390 1.00 80.50 111 LYS A CA 1
ATOM 817 C C . LYS A 1 111 ? 1.304 8.119 -19.870 1.00 80.50 111 LYS A C 1
ATOM 819 O O . LYS A 1 111 ? 0.644 7.440 -19.086 1.00 80.50 111 LYS A O 1
ATOM 824 N N . SER A 1 112 ? 0.905 8.339 -21.128 1.00 81.50 112 SER A N 1
ATOM 825 C CA . SER A 1 112 ? -0.322 7.751 -21.690 1.00 81.50 112 SER A CA 1
ATOM 826 C C . SER A 1 112 ? -0.195 6.238 -21.854 1.00 81.50 112 SER A C 1
ATOM 828 O O . SER A 1 112 ? -1.001 5.505 -21.294 1.00 81.50 112 SER A O 1
ATOM 830 N N . ALA A 1 113 ? 0.868 5.760 -22.504 1.00 81.19 113 ALA A N 1
ATOM 831 C CA . ALA A 1 113 ? 1.093 4.333 -22.718 1.00 81.19 113 ALA A CA 1
ATOM 832 C C . ALA A 1 113 ? 1.237 3.553 -21.399 1.00 81.19 113 ALA A C 1
ATOM 834 O O . ALA A 1 113 ? 0.768 2.420 -21.292 1.00 81.19 113 ALA A O 1
ATOM 835 N N . ALA A 1 114 ? 1.865 4.153 -20.382 1.00 82.94 114 ALA A N 1
ATOM 836 C CA . ALA A 1 114 ? 1.945 3.565 -19.045 1.00 82.94 114 ALA A CA 1
ATOM 837 C C . ALA A 1 114 ? 0.567 3.496 -18.362 1.00 82.94 114 ALA A C 1
ATOM 839 O O . ALA A 1 114 ? 0.219 2.475 -17.767 1.00 82.94 114 ALA A O 1
ATOM 840 N N . LYS A 1 115 ? -0.241 4.558 -18.483 1.00 85.75 115 LYS A N 1
ATOM 841 C CA . LYS A 1 115 ? -1.599 4.617 -17.928 1.00 85.75 115 LYS A CA 1
ATOM 842 C C . LYS A 1 115 ? -2.535 3.606 -18.591 1.00 85.75 115 LYS A C 1
ATOM 844 O O . LYS A 1 115 ? -3.287 2.947 -17.879 1.00 85.75 115 LYS A O 1
ATOM 849 N N . ASP A 1 116 ? -2.471 3.467 -19.910 1.00 87.94 116 ASP A N 1
ATOM 850 C CA . ASP A 1 116 ? -3.330 2.552 -20.665 1.00 87.94 116 ASP A CA 1
ATOM 851 C C . ASP A 1 116 ? -2.985 1.091 -20.344 1.00 87.94 116 ASP A C 1
ATOM 853 O O . ASP A 1 116 ? -3.861 0.329 -19.943 1.00 87.94 116 ASP A O 1
ATOM 857 N N . ARG A 1 117 ? -1.694 0.724 -20.354 1.00 85.38 117 ARG A N 1
ATOM 858 C CA . ARG A 1 117 ? -1.244 -0.621 -19.941 1.00 85.38 117 ARG A CA 1
ATOM 859 C C . ARG A 1 117 ? -1.598 -0.932 -18.490 1.00 85.38 117 ARG A C 1
ATOM 861 O O . ARG A 1 117 ? -2.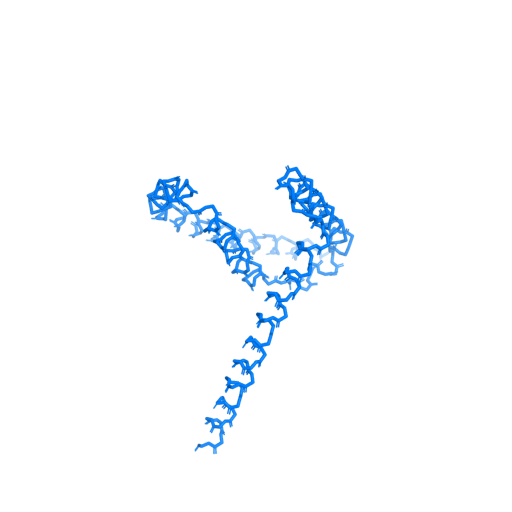048 -2.034 -18.189 1.00 85.38 117 ARG A O 1
ATOM 868 N N . GLY A 1 118 ? -1.411 0.037 -17.592 1.00 87.06 118 GLY A N 1
ATOM 869 C CA . GLY A 1 118 ? -1.801 -0.100 -16.191 1.00 87.06 118 GLY A CA 1
ATOM 870 C C . GLY A 1 118 ? -3.309 -0.307 -16.030 1.00 87.06 118 GLY A C 1
ATOM 871 O O . GLY A 1 118 ? -3.727 -1.152 -15.241 1.00 87.06 118 GLY A O 1
ATOM 872 N N . LYS A 1 119 ? -4.126 0.415 -16.807 1.00 91.38 119 LYS A N 1
ATOM 873 C CA . LYS A 1 119 ? -5.583 0.260 -16.828 1.00 91.38 119 LYS A CA 1
ATOM 874 C C . LYS A 1 119 ? -6.002 -1.112 -17.355 1.00 91.38 119 LYS A C 1
ATOM 876 O O . LYS A 1 119 ? -6.856 -1.730 -16.732 1.00 91.38 119 LYS A O 1
ATOM 881 N N . ASP A 1 120 ? -5.403 -1.606 -18.433 1.00 92.75 120 ASP A N 1
ATOM 882 C CA . ASP A 1 120 ? -5.744 -2.916 -19.001 1.00 92.75 120 ASP A CA 1
ATOM 883 C C . ASP A 1 120 ? -5.377 -4.067 -18.056 1.00 92.75 120 ASP A C 1
ATOM 885 O O . ASP A 1 120 ? -6.172 -4.987 -17.850 1.00 92.75 120 ASP A O 1
ATOM 889 N N . LEU A 1 121 ? -4.202 -3.990 -17.421 1.00 90.00 121 LEU A N 1
ATOM 890 C CA . LEU A 1 121 ? -3.786 -4.921 -16.368 1.00 90.00 121 LEU A CA 1
ATOM 891 C C . LEU A 1 121 ? -4.761 -4.891 -15.189 1.00 90.00 121 LEU A C 1
ATOM 893 O O . LEU A 1 121 ? -5.214 -5.938 -14.730 1.00 90.00 121 LEU A O 1
ATOM 897 N N . PHE A 1 122 ? -5.112 -3.695 -14.717 1.00 91.00 122 PHE A N 1
ATOM 898 C CA . PHE A 1 122 ? -6.045 -3.519 -13.610 1.00 91.00 122 PHE A CA 1
ATOM 899 C C . PHE A 1 122 ? -7.447 -4.038 -13.942 1.00 91.00 122 PHE A C 1
ATOM 901 O O . PHE A 1 122 ? -8.033 -4.774 -13.150 1.00 91.00 122 PHE A O 1
ATOM 908 N N . ASP A 1 123 ? -7.967 -3.723 -15.127 1.00 94.19 123 ASP A N 1
ATOM 909 C CA . ASP A 1 123 ? -9.253 -4.223 -15.608 1.00 94.19 123 ASP A CA 1
ATOM 910 C C . ASP A 1 123 ? -9.220 -5.757 -15.744 1.00 94.19 123 ASP A C 1
ATOM 912 O O . ASP A 1 123 ? -10.195 -6.429 -15.400 1.00 94.19 123 ASP A O 1
ATOM 916 N N . GLY A 1 124 ? -8.093 -6.330 -16.179 1.00 93.81 124 GLY A N 1
ATOM 917 C CA . GLY A 1 124 ? -7.856 -7.774 -16.203 1.00 93.81 124 GLY A CA 1
ATOM 918 C C . GLY A 1 124 ? -7.917 -8.406 -14.810 1.00 93.81 124 GLY A C 1
ATOM 919 O O . GLY A 1 124 ? -8.633 -9.390 -14.615 1.00 93.81 124 GLY A O 1
ATOM 920 N N . VAL A 1 125 ? -7.246 -7.805 -13.823 1.00 90.19 125 VAL A N 1
ATOM 921 C CA . VAL A 1 125 ? -7.290 -8.238 -12.416 1.00 90.19 125 VAL A CA 1
ATOM 922 C C . VAL A 1 125 ? -8.707 -8.126 -11.852 1.00 90.19 125 VAL A C 1
ATOM 924 O O . VAL A 1 125 ? -9.191 -9.081 -11.250 1.00 90.19 125 VAL A O 1
ATOM 927 N N . ILE A 1 126 ? -9.419 -7.017 -12.085 1.00 93.75 126 ILE A N 1
ATOM 928 C CA . ILE A 1 126 ? -10.813 -6.854 -11.641 1.00 93.75 126 ILE A CA 1
ATOM 929 C C . ILE A 1 126 ? -11.711 -7.927 -12.253 1.00 93.75 126 ILE A C 1
ATOM 931 O O . ILE A 1 126 ? -12.525 -8.516 -11.544 1.00 93.75 126 ILE A O 1
ATOM 935 N N . ARG A 1 127 ? -11.584 -8.207 -13.554 1.00 90.88 127 ARG A N 1
ATOM 936 C CA . ARG A 1 127 ? -12.384 -9.247 -14.222 1.00 90.88 127 ARG A CA 1
ATOM 937 C C . ARG A 1 127 ? -12.064 -10.638 -13.680 1.00 90.88 127 ARG A C 1
ATOM 939 O O . ARG A 1 127 ? -12.984 -11.423 -13.446 1.00 90.88 127 ARG A O 1
ATOM 946 N N . ALA A 1 128 ? -10.790 -10.937 -13.431 1.00 90.75 128 ALA A N 1
ATOM 947 C CA . ALA A 1 128 ? -10.372 -12.191 -12.812 1.00 90.75 128 ALA A CA 1
ATOM 948 C C . ALA A 1 128 ? -10.945 -12.338 -11.392 1.00 90.75 128 ALA A C 1
ATOM 950 O O . ALA A 1 128 ? -11.549 -13.357 -11.073 1.00 90.75 128 ALA A O 1
ATOM 951 N N . LEU A 1 129 ? -10.854 -11.295 -10.564 1.00 86.38 129 LEU A N 1
ATOM 952 C CA . LEU A 1 129 ? -11.424 -11.283 -9.214 1.00 86.38 129 LEU A CA 1
ATOM 953 C C . LEU A 1 129 ? -12.952 -11.369 -9.224 1.00 86.38 129 LEU A C 1
ATOM 955 O O . LEU A 1 129 ? -13.528 -12.084 -8.413 1.00 86.38 129 LEU A O 1
ATOM 959 N N . SER A 1 130 ? -13.622 -10.666 -10.138 1.00 88.75 130 SER A N 1
ATOM 960 C CA . SER A 1 130 ? -15.081 -10.684 -10.251 1.00 88.75 130 SER A CA 1
ATOM 961 C C . SER A 1 130 ? -15.581 -12.058 -10.692 1.00 88.75 130 SER A C 1
ATOM 963 O O . SER A 1 130 ? -16.484 -12.592 -10.056 1.00 88.75 130 SER A O 1
ATOM 965 N N . SER A 1 131 ? -14.944 -12.673 -11.696 1.00 89.88 131 SER A N 1
ATOM 966 C CA . SER A 1 131 ? -15.279 -14.029 -12.153 1.00 89.88 131 SER A CA 1
ATOM 967 C C . SER A 1 131 ? -15.015 -15.086 -11.075 1.00 89.88 131 SER A C 1
ATOM 969 O O . SER A 1 131 ? -15.923 -15.858 -10.752 1.00 89.88 131 SER A O 1
ATOM 971 N N . ALA A 1 132 ? -13.836 -15.066 -10.444 1.00 83.38 132 ALA A N 1
ATOM 972 C CA . ALA A 1 132 ? -13.497 -15.948 -9.328 1.00 83.38 132 ALA A CA 1
ATOM 973 C C . ALA A 1 132 ? -14.426 -15.737 -8.121 1.00 83.38 132 ALA A C 1
ATOM 975 O O . ALA A 1 132 ? -14.898 -16.704 -7.528 1.00 83.38 132 ALA A O 1
ATOM 976 N N . GLY A 1 133 ? -14.763 -14.487 -7.797 1.00 81.06 133 GLY A N 1
ATOM 977 C CA . GLY A 1 133 ? -15.698 -14.128 -6.733 1.00 81.06 133 GLY A CA 1
ATOM 978 C C . GLY A 1 133 ? -17.117 -14.622 -7.010 1.00 81.06 133 GLY A C 1
ATOM 979 O O . GLY A 1 133 ? -17.736 -15.223 -6.137 1.00 81.06 133 GLY A O 1
ATOM 980 N N . THR A 1 134 ? -17.630 -14.464 -8.236 1.00 80.06 134 THR A N 1
ATOM 981 C CA . THR A 1 134 ? -18.930 -15.040 -8.616 1.00 80.06 134 THR A CA 1
ATOM 982 C C . THR A 1 134 ? -18.926 -16.564 -8.595 1.00 80.06 134 THR A C 1
ATOM 984 O O . THR A 1 134 ? -19.918 -17.151 -8.169 1.00 80.06 134 THR A O 1
ATOM 987 N N . ALA A 1 135 ? -17.826 -17.215 -8.987 1.00 79.12 135 ALA A N 1
ATOM 988 C CA . ALA A 1 135 ? -17.697 -18.667 -8.912 1.00 79.12 135 ALA A CA 1
ATOM 989 C C . ALA A 1 135 ? -17.650 -19.159 -7.454 1.00 79.12 135 ALA A C 1
ATOM 991 O O . ALA A 1 135 ? -18.345 -20.113 -7.107 1.00 79.12 135 ALA A O 1
ATOM 992 N N . ALA A 1 136 ? -16.909 -18.477 -6.579 1.00 79.19 136 ALA A N 1
ATOM 993 C CA . ALA A 1 136 ? -16.834 -18.787 -5.153 1.00 79.19 136 ALA A CA 1
ATOM 994 C C . ALA A 1 136 ? -18.182 -18.574 -4.444 1.00 79.19 136 ALA A C 1
ATOM 996 O O . ALA A 1 136 ? -18.629 -19.445 -3.703 1.00 79.19 136 ALA A O 1
ATOM 997 N N . VAL A 1 137 ? -18.884 -17.470 -4.729 1.00 78.25 137 VAL A N 1
ATOM 998 C CA . VAL A 1 137 ? -20.220 -17.189 -4.174 1.00 78.25 137 VAL A CA 1
ATOM 999 C C . VAL A 1 137 ? -21.267 -18.180 -4.693 1.00 78.25 137 VAL A C 1
ATOM 1001 O O . VAL A 1 137 ? -22.114 -18.623 -3.921 1.00 78.25 137 VAL A O 1
ATOM 1004 N N . GLN A 1 138 ? -21.224 -18.570 -5.971 1.00 77.00 138 GLN A N 1
ATOM 1005 C CA . GLN A 1 138 ? -22.119 -19.608 -6.500 1.00 77.00 138 GLN A CA 1
ATOM 1006 C C . GLN A 1 138 ? -21.822 -20.992 -5.916 1.00 77.00 138 GLN A C 1
ATOM 1008 O O . GLN A 1 138 ? -22.753 -21.759 -5.685 1.00 77.00 138 GLN A O 1
ATOM 1013 N N . SER A 1 139 ? -20.553 -21.304 -5.654 1.00 74.88 139 SER A N 1
ATOM 1014 C CA . SER A 1 139 ? -20.154 -22.556 -5.005 1.00 74.88 139 SER A CA 1
ATOM 1015 C C . SER A 1 139 ? -20.611 -22.583 -3.546 1.00 74.88 139 SER A C 1
ATOM 1017 O O . SER A 1 139 ? -21.225 -23.558 -3.135 1.00 74.88 139 SER A O 1
ATOM 1019 N N . ALA A 1 140 ? -20.434 -21.485 -2.803 1.00 72.62 140 ALA A N 1
ATOM 1020 C CA . ALA A 1 140 ? -20.950 -21.341 -1.441 1.00 72.62 140 ALA A CA 1
ATOM 1021 C C . ALA A 1 140 ? -22.485 -21.464 -1.392 1.00 72.62 140 ALA A C 1
ATOM 1023 O O . ALA A 1 140 ? -23.014 -22.251 -0.618 1.00 72.62 140 ALA A O 1
ATOM 1024 N N . ARG A 1 141 ? -23.209 -20.793 -2.302 1.00 73.88 141 ARG A N 1
ATOM 1025 C CA . ARG A 1 141 ? -24.678 -20.909 -2.393 1.00 73.88 141 ARG A CA 1
ATOM 1026 C C . ARG A 1 141 ? -25.173 -22.304 -2.783 1.00 73.88 141 ARG A C 1
ATOM 1028 O O . ARG A 1 141 ? -26.283 -22.659 -2.410 1.00 73.88 141 ARG A O 1
ATOM 1035 N N . LYS A 1 142 ? -24.402 -23.074 -3.559 1.00 65.94 142 LYS A N 1
ATOM 1036 C CA . LYS A 1 142 ? -24.731 -24.476 -3.873 1.00 65.94 142 LYS A CA 1
ATOM 1037 C C . LYS A 1 142 ? -24.467 -25.411 -2.694 1.00 65.94 142 LYS A C 1
ATOM 1039 O O . LYS A 1 142 ? -25.185 -26.391 -2.565 1.00 65.94 142 LYS A O 1
ATOM 1044 N N . VAL A 1 143 ? -23.470 -25.110 -1.862 1.00 65.75 143 VAL A N 1
ATOM 1045 C CA . VAL A 1 143 ? -23.174 -25.863 -0.633 1.00 65.75 143 VAL A CA 1
ATOM 1046 C C . VAL A 1 143 ? -24.248 -25.633 0.437 1.00 65.75 143 VAL A C 1
ATOM 1048 O O . VAL A 1 143 ? -24.601 -26.582 1.116 1.00 65.75 143 VAL A O 1
ATOM 1051 N N . ASP A 1 144 ? -24.833 -24.433 0.533 1.00 55.25 144 ASP A N 1
ATOM 1052 C CA . ASP A 1 144 ? -25.962 -24.147 1.445 1.00 55.25 144 ASP A CA 1
ATOM 1053 C C . ASP A 1 144 ? -27.329 -24.693 0.961 1.00 55.25 144 ASP A C 1
ATOM 1055 O O . ASP A 1 144 ? -28.315 -24.635 1.693 1.00 55.25 144 ASP A O 1
ATOM 1059 N N . ALA A 1 145 ? -27.421 -25.185 -0.281 1.00 56.38 145 ALA A N 1
ATOM 1060 C CA . ALA A 1 145 ? -28.648 -25.744 -0.867 1.00 56.38 145 ALA A CA 1
ATOM 1061 C C . ALA A 1 145 ? -28.653 -27.287 -0.934 1.00 56.38 145 ALA A C 1
ATOM 1063 O O . ALA A 1 145 ? -29.567 -27.862 -1.532 1.00 56.38 145 ALA A O 1
ATOM 1064 N N . ALA A 1 146 ? -27.633 -27.933 -0.359 1.00 48.84 146 ALA A N 1
ATOM 1065 C CA . ALA A 1 146 ? -27.482 -29.382 -0.217 1.00 48.84 146 ALA A CA 1
ATOM 1066 C C . ALA A 1 146 ? -27.611 -29.782 1.258 1.00 48.84 146 ALA A C 1
ATOM 1068 O O . ALA A 1 146 ? -28.172 -30.871 1.509 1.00 48.84 146 ALA A O 1
#

Secondary structure (DSSP, 8-state):
--SHHHHHHHHHHHHHHHHHHHHHHHHHHHHHHHHHHHHHHHHHHHHH-HHHHHHHHHHHHHHHHHHS---HHHHHH-HHHHHHHHHHHHHHHHHHHHHHHHHHHHTT--HHHHHHHHHHHHHHHHHHHHHHHHHHHHHHHHHTT-

Organism: NCBI:txid237611